Protein AF-A0A8C2LGK3-F1 (afdb_monomer)

Structure (mmCIF, N/CA/C/O backbone):
data_AF-A0A8C2LGK3-F1
#
_entry.id   AF-A0A8C2LGK3-F1
#
loop_
_atom_site.group_PDB
_atom_site.id
_atom_sit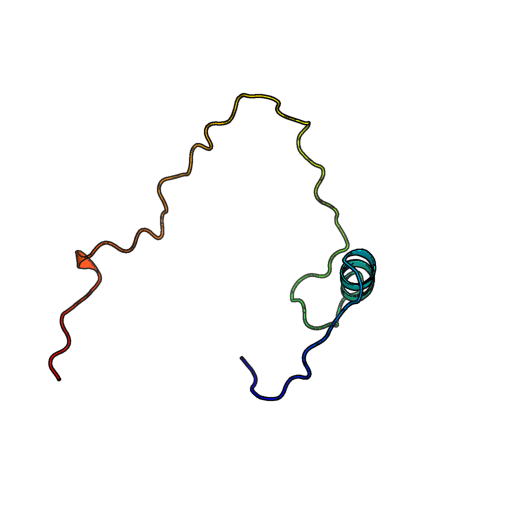e.type_symbol
_atom_site.label_atom_id
_atom_site.label_alt_id
_atom_site.label_comp_id
_atom_site.label_asym_id
_atom_site.label_entity_id
_atom_site.label_seq_id
_atom_site.pdbx_PDB_ins_code
_atom_site.Cartn_x
_atom_site.Cartn_y
_atom_site.Cartn_z
_atom_site.occupancy
_atom_site.B_iso_or_equiv
_atom_site.auth_seq_id
_atom_site.auth_comp_id
_atom_site.auth_asym_id
_atom_site.auth_atom_id
_atom_site.pdbx_PDB_model_num
ATOM 1 N N . THR A 1 1 ? -15.424 5.452 -8.532 1.00 54.75 1 THR A N 1
ATOM 2 C CA . THR A 1 1 ? -15.129 5.552 -7.084 1.00 54.75 1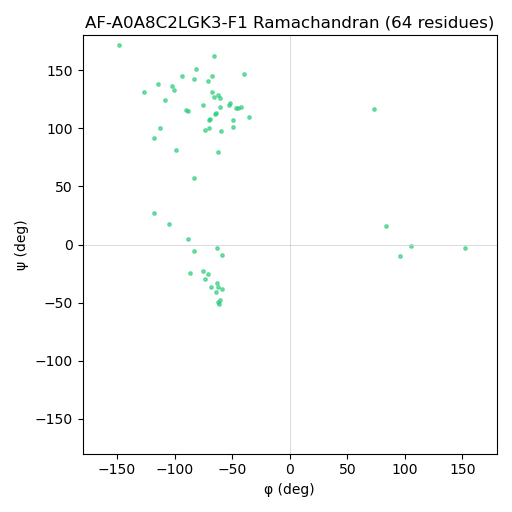 THR A CA 1
ATOM 3 C C . THR A 1 1 ? -16.437 5.780 -6.365 1.00 54.75 1 THR A C 1
ATOM 5 O O . THR A 1 1 ? -17.223 6.579 -6.849 1.00 54.75 1 THR A O 1
ATOM 8 N N . VAL A 1 2 ? -16.729 5.046 -5.286 1.00 60.66 2 VAL A N 1
ATOM 9 C CA . VAL A 1 2 ? -17.950 5.315 -4.508 1.00 60.66 2 VAL A CA 1
ATOM 10 C C . VAL A 1 2 ? -17.754 6.650 -3.791 1.00 60.66 2 VAL A C 1
ATOM 12 O O . VAL A 1 2 ? -16.936 6.758 -2.877 1.00 60.66 2 VAL A O 1
ATOM 15 N N . GLU A 1 3 ? -18.451 7.674 -4.274 1.00 55.88 3 GLU A N 1
ATOM 16 C CA . GLU A 1 3 ? -18.602 8.972 -3.618 1.00 55.88 3 GLU A CA 1
ATOM 17 C C . GLU A 1 3 ? -19.099 8.735 -2.179 1.00 55.88 3 GLU A C 1
ATOM 19 O O . GLU A 1 3 ? -20.137 8.109 -1.976 1.00 55.88 3 GLU A O 1
ATOM 24 N N . GLY A 1 4 ? -18.332 9.167 -1.173 1.00 66.19 4 GLY A N 1
ATOM 25 C CA . GLY A 1 4 ? -18.723 9.068 0.242 1.00 66.19 4 GLY A CA 1
ATOM 26 C C . GLY A 1 4 ? -18.019 7.995 1.080 1.00 66.19 4 GLY A C 1
ATOM 27 O O . GLY A 1 4 ? -18.256 7.932 2.286 1.00 66.19 4 GLY A O 1
ATOM 28 N N . ALA A 1 5 ? -17.117 7.187 0.511 1.00 71.38 5 ALA A N 1
ATOM 29 C CA . ALA A 1 5 ? -16.266 6.328 1.338 1.00 71.38 5 ALA A CA 1
ATOM 30 C C . ALA A 1 5 ? -15.310 7.195 2.190 1.00 71.38 5 ALA A C 1
ATOM 32 O O . ALA A 1 5 ? -14.600 8.040 1.629 1.00 71.38 5 ALA A O 1
ATOM 33 N N . PRO A 1 6 ? -15.267 7.018 3.526 1.00 78.44 6 PRO A N 1
ATOM 34 C CA . PRO A 1 6 ? -14.394 7.812 4.378 1.00 78.44 6 PRO A CA 1
ATOM 35 C C . PRO A 1 6 ? -12.938 7.599 3.962 1.00 78.44 6 PRO A C 1
ATOM 37 O O . PRO A 1 6 ? -12.460 6.466 3.879 1.00 78.44 6 PRO A O 1
ATOM 40 N N . LYS A 1 7 ? -12.225 8.700 3.689 1.00 80.75 7 LYS A N 1
ATOM 41 C CA . LYS A 1 7 ? -10.789 8.646 3.408 1.00 80.75 7 LYS A CA 1
ATOM 42 C C . LYS A 1 7 ? -10.087 8.077 4.626 1.00 80.75 7 LYS A C 1
ATOM 44 O O . LYS A 1 7 ? -10.126 8.666 5.704 1.00 80.75 7 LYS A O 1
ATOM 49 N N . GLN A 1 8 ? -9.432 6.942 4.437 1.00 84.88 8 GLN A N 1
ATOM 50 C CA . GLN A 1 8 ? -8.665 6.335 5.499 1.00 84.88 8 GLN A CA 1
ATOM 51 C C . GLN A 1 8 ? -7.247 6.884 5.494 1.00 84.88 8 GLN A C 1
ATOM 53 O O . GLN A 1 8 ? -6.503 6.705 4.531 1.00 84.88 8 GLN A O 1
ATOM 58 N N . ILE A 1 9 ? -6.908 7.585 6.568 1.00 90.81 9 ILE A N 1
ATOM 59 C CA . ILE A 1 9 ? -5.594 8.178 6.776 1.00 90.81 9 ILE A CA 1
ATOM 60 C C . ILE A 1 9 ? -4.830 7.262 7.726 1.00 90.81 9 ILE A C 1
ATOM 62 O O . ILE A 1 9 ? -5.370 6.845 8.750 1.00 90.81 9 ILE A O 1
ATOM 66 N N . PHE A 1 10 ? -3.585 6.959 7.374 1.00 92.50 10 PHE A N 1
ATOM 67 C CA . PHE A 1 10 ? -2.655 6.224 8.223 1.00 92.50 10 PHE A CA 1
ATOM 68 C C . PHE A 1 10 ? -1.509 7.161 8.601 1.00 92.50 10 PHE A C 1
ATOM 70 O O . PHE A 1 10 ? -1.037 7.903 7.735 1.00 92.50 10 PHE A O 1
ATOM 77 N N . PRO A 1 11 ? -1.050 7.149 9.858 1.00 94.12 11 PRO A N 1
ATOM 78 C CA . PRO A 1 11 ? 0.070 7.976 10.294 1.00 94.12 11 PRO A CA 1
ATOM 79 C C . PRO A 1 11 ? 1.410 7.494 9.715 1.00 94.12 11 PRO A C 1
ATOM 81 O O . PRO A 1 11 ? 2.330 8.295 9.569 1.00 94.12 11 PRO A O 1
ATOM 84 N N . ASN A 1 12 ? 1.535 6.209 9.359 1.00 95.94 12 ASN A N 1
ATOM 85 C CA . ASN A 1 12 ? 2.728 5.636 8.738 1.00 95.94 12 ASN A CA 1
ATOM 86 C C . ASN A 1 12 ? 2.374 4.474 7.779 1.00 95.94 12 ASN A C 1
ATOM 88 O O . ASN A 1 12 ? 1.227 4.027 7.702 1.00 95.94 12 ASN A O 1
ATOM 92 N N . LEU A 1 13 ? 3.373 3.991 7.030 1.00 94.31 13 LEU A N 1
ATOM 93 C CA . LEU A 1 13 ? 3.204 2.873 6.091 1.00 94.31 13 LEU A CA 1
ATOM 94 C C . LEU A 1 13 ? 3.056 1.515 6.789 1.00 94.31 13 LEU A C 1
ATOM 96 O O . LEU A 1 13 ? 2.384 0.638 6.254 1.00 94.31 13 LEU A O 1
ATOM 100 N N . GLU A 1 14 ? 3.657 1.333 7.963 1.00 94.19 14 GLU A N 1
ATOM 101 C CA . GLU A 1 14 ? 3.582 0.075 8.714 1.00 94.19 14 GLU A CA 1
ATOM 102 C C . GLU A 1 14 ? 2.142 -0.222 9.155 1.00 94.19 14 GLU A C 1
ATOM 104 O O . GLU A 1 14 ? 1.669 -1.349 9.020 1.00 94.19 14 GLU A O 1
ATOM 109 N N . GLU A 1 15 ? 1.403 0.796 9.592 1.00 94.62 15 GLU A N 1
ATOM 110 C CA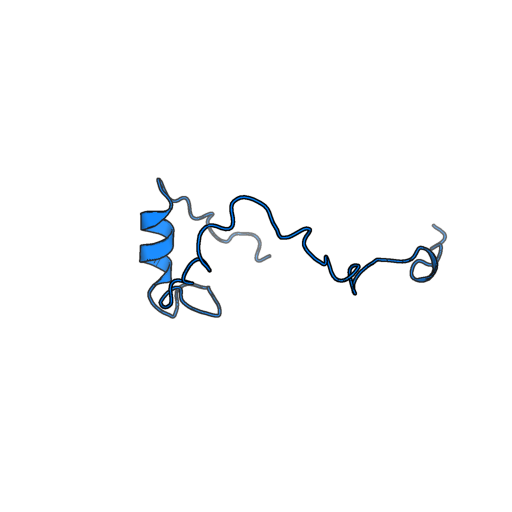 . GLU A 1 15 ? -0.004 0.708 9.980 1.00 94.62 15 GLU A CA 1
ATOM 111 C C . GLU A 1 15 ? -0.917 0.441 8.785 1.00 94.62 15 GLU A C 1
ATOM 113 O O . GLU A 1 15 ? -1.877 -0.324 8.898 1.00 94.62 15 GLU A O 1
ATOM 118 N N . LEU A 1 16 ? -0.596 1.015 7.621 1.00 93.69 16 LEU A N 1
ATOM 119 C CA . LEU A 1 16 ? -1.293 0.690 6.380 1.00 93.69 16 LEU A CA 1
ATOM 120 C C . LEU A 1 16 ? -1.114 -0.794 6.054 1.00 93.69 16 LEU A C 1
ATOM 122 O O . LEU A 1 16 ? -2.101 -1.494 5.826 1.00 93.69 16 LEU A O 1
ATOM 126 N N . VAL A 1 17 ? 0.126 -1.287 6.058 1.00 93.56 17 VAL A N 1
ATOM 127 C CA . VAL A 1 17 ? 0.416 -2.695 5.756 1.00 93.56 17 VAL A CA 1
ATOM 128 C C . VAL A 1 17 ? -0.270 -3.615 6.763 1.00 93.56 17 VAL A C 1
ATOM 130 O O . VAL A 1 17 ? -0.990 -4.522 6.353 1.00 93.56 17 VAL A O 1
ATOM 133 N N . SER A 1 18 ? -0.148 -3.320 8.059 1.00 92.88 18 SER A N 1
ATOM 134 C CA . SER A 1 18 ? -0.765 -4.096 9.145 1.00 92.88 18 SER A CA 1
ATOM 135 C C . SER A 1 18 ? -2.286 -4.161 9.016 1.00 92.88 18 SER A C 1
ATOM 137 O O . SER A 1 18 ? -2.900 -5.200 9.259 1.00 92.88 18 SER A O 1
ATOM 139 N N . LYS A 1 19 ? -2.927 -3.064 8.592 1.00 92.94 19 LYS A N 1
ATOM 140 C CA . LYS A 1 19 ? -4.367 -3.062 8.347 1.00 92.94 19 LYS A CA 1
ATOM 141 C C . LYS A 1 19 ? -4.732 -4.038 7.229 1.00 92.94 19 LYS A C 1
ATOM 143 O O . LYS A 1 19 ? -5.639 -4.848 7.387 1.00 92.94 19 LYS A O 1
ATOM 148 N N . TYR A 1 20 ? -4.034 -3.971 6.105 1.00 93.81 20 TYR A N 1
ATOM 149 C CA . TYR A 1 20 ? -4.376 -4.735 4.907 1.00 93.81 20 TYR A CA 1
ATOM 150 C C . TYR A 1 20 ? -3.750 -6.133 4.837 1.00 93.81 20 TYR A C 1
ATOM 152 O O . TYR A 1 20 ? -3.941 -6.836 3.846 1.00 93.81 20 TYR A O 1
ATOM 160 N N . GLU A 1 21 ? -3.043 -6.563 5.879 1.00 93.12 21 GLU A N 1
ATOM 161 C CA . GLU A 1 21 ? -2.505 -7.918 6.008 1.00 93.12 21 GLU A CA 1
ATOM 162 C C . GLU A 1 21 ? -3.622 -8.974 6.060 1.00 93.12 21 GLU A C 1
ATOM 164 O O . GLU A 1 21 ? -3.473 -10.076 5.537 1.00 93.12 21 GLU A O 1
ATOM 169 N N . LYS A 1 22 ? -4.780 -8.633 6.641 1.00 91.38 22 LYS A N 1
ATOM 170 C CA . LYS A 1 22 ? -5.933 -9.538 6.750 1.00 91.38 22 LYS A CA 1
ATOM 171 C C . LYS A 1 22 ? -6.913 -9.359 5.582 1.00 91.38 22 LYS A C 1
ATOM 173 O O . LYS A 1 22 ? -7.133 -8.232 5.130 1.00 91.38 22 LYS A O 1
ATOM 178 N N . PRO A 1 23 ? -7.562 -10.441 5.113 1.00 90.69 23 PRO A N 1
ATOM 179 C CA . PRO A 1 23 ? -8.588 -10.352 4.078 1.00 90.69 23 PRO A CA 1
ATOM 180 C C . PRO A 1 23 ? -9.826 -9.584 4.561 1.00 90.69 23 PRO A C 1
ATOM 182 O O . PRO A 1 23 ? -10.052 -9.415 5.758 1.00 90.69 23 PRO A O 1
ATOM 185 N N . GLY A 1 24 ? -10.652 -9.133 3.612 1.00 86.31 24 GLY A N 1
ATOM 186 C CA . GLY A 1 24 ? -11.941 -8.497 3.916 1.00 86.31 24 GLY A CA 1
ATOM 187 C C . GLY A 1 24 ? -11.865 -7.008 4.257 1.00 86.31 24 GLY A C 1
ATOM 188 O O . GLY A 1 24 ? -12.824 -6.454 4.781 1.00 86.31 24 GLY A O 1
ATOM 189 N N . GLN A 1 25 ? -10.750 -6.342 3.948 1.00 86.44 25 GLN A N 1
ATOM 190 C CA . GLN A 1 25 ? -10.551 -4.919 4.250 1.00 86.44 25 GLN A CA 1
ATOM 191 C C . GLN A 1 25 ? -10.658 -3.994 3.031 1.00 86.44 25 GLN A C 1
ATOM 193 O O . GLN A 1 25 ? -10.209 -2.854 3.079 1.00 86.44 25 GLN A O 1
ATO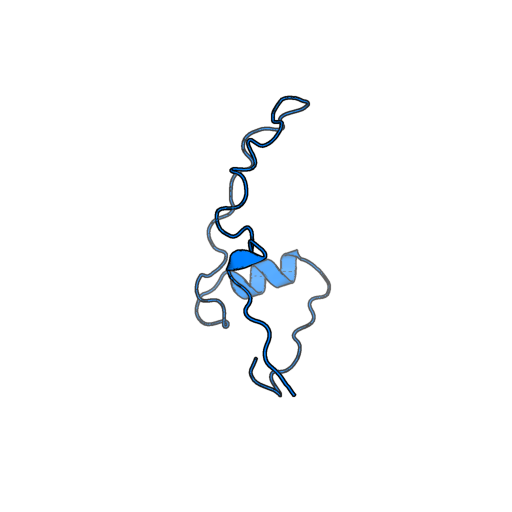M 198 N N . GLY A 1 26 ? -11.261 -4.472 1.940 1.00 87.88 26 GLY A N 1
ATOM 199 C CA . GLY A 1 26 ? -11.522 -3.685 0.729 1.00 87.88 26 GLY A CA 1
ATOM 200 C C . GLY A 1 26 ? -10.467 -3.821 -0.372 1.00 87.88 26 GLY A C 1
ATOM 201 O O . GLY A 1 26 ? -10.723 -3.398 -1.496 1.00 87.88 26 GLY A O 1
ATOM 202 N N . LEU A 1 27 ? -9.321 -4.453 -0.096 1.00 89.88 27 LEU A N 1
ATOM 203 C CA . LEU A 1 27 ? -8.417 -4.910 -1.154 1.00 89.88 27 LEU A CA 1
ATOM 204 C C . LEU A 1 27 ? -8.882 -6.262 -1.700 1.00 89.88 27 LEU A C 1
ATOM 206 O O . LEU A 1 27 ? -9.296 -7.135 -0.937 1.00 89.88 27 LEU A O 1
ATOM 210 N N . VAL A 1 28 ? -8.747 -6.444 -3.016 1.00 89.38 28 VAL A N 1
ATOM 211 C CA . VAL A 1 28 ? -8.989 -7.733 -3.689 1.00 89.38 28 VAL A CA 1
ATOM 212 C C . VAL A 1 28 ? -8.017 -8.802 -3.177 1.00 89.38 28 VAL A C 1
ATOM 214 O O . VAL A 1 28 ? -8.397 -9.956 -3.003 1.00 89.38 28 VAL A O 1
ATOM 217 N N . ILE A 1 29 ? -6.770 -8.408 -2.898 1.00 89.06 29 ILE A N 1
ATOM 218 C CA . ILE A 1 29 ? -5.705 -9.270 -2.379 1.00 89.06 29 ILE A CA 1
ATOM 219 C C . ILE A 1 29 ? -5.132 -8.615 -1.120 1.00 89.06 29 ILE A C 1
ATOM 221 O O . ILE A 1 29 ? -4.824 -7.425 -1.124 1.00 89.06 29 ILE A O 1
ATOM 225 N N . HIS A 1 30 ? -5.005 -9.388 -0.043 1.00 93.50 30 HIS A N 1
ATOM 226 C CA . HIS A 1 30 ? -4.431 -8.926 1.219 1.00 93.50 30 HIS A CA 1
ATOM 227 C C . HIS 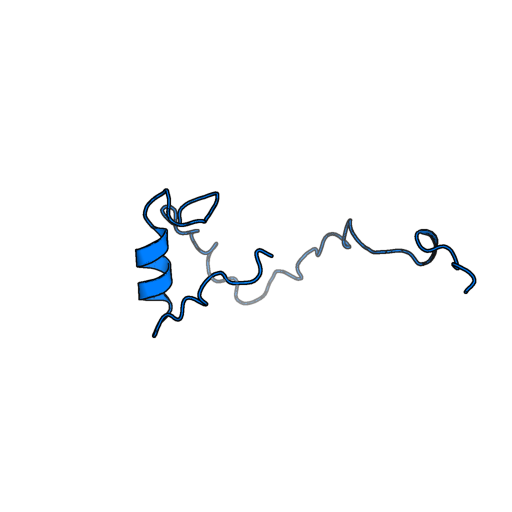A 1 30 ? -2.894 -8.962 1.174 1.00 93.50 30 HIS A C 1
ATOM 229 O O . HIS A 1 30 ? -2.298 -9.770 0.461 1.00 93.50 30 HIS A O 1
ATOM 235 N N . LEU A 1 31 ? -2.246 -8.082 1.935 1.00 91.94 31 LEU A N 1
ATOM 236 C CA . LEU A 1 31 ? -0.795 -7.871 1.925 1.00 91.94 31 LEU A CA 1
ATOM 237 C C . LEU A 1 31 ? -0.047 -8.891 2.808 1.00 91.94 31 LEU A C 1
ATOM 239 O O . LEU A 1 31 ? 0.669 -8.503 3.721 1.00 91.94 31 LEU A O 1
ATOM 243 N N . SER A 1 32 ? -0.209 -10.193 2.558 1.00 88.38 32 SER A N 1
ATOM 244 C CA . SER A 1 32 ? 0.469 -11.257 3.330 1.00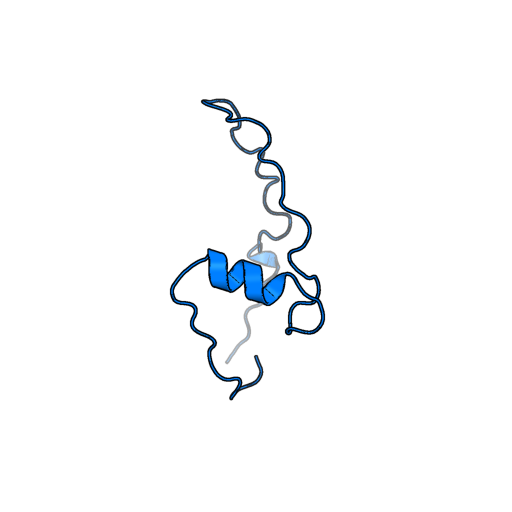 88.38 32 SER A CA 1
ATOM 245 C C . SER A 1 32 ? 1.866 -11.613 2.827 1.00 88.38 32 SER A C 1
ATOM 247 O O . SER A 1 32 ? 2.685 -12.118 3.591 1.00 88.38 32 SER A O 1
ATOM 249 N N . ASN A 1 33 ? 2.151 -11.370 1.547 1.00 88.06 33 ASN A N 1
ATOM 250 C CA . ASN A 1 33 ? 3.376 -11.842 0.906 1.00 88.06 33 ASN A CA 1
ATOM 251 C C . ASN A 1 33 ? 4.291 -10.669 0.530 1.00 88.06 33 ASN A C 1
ATOM 253 O O . ASN A 1 33 ? 4.068 -10.030 -0.505 1.00 88.06 33 ASN A O 1
ATOM 257 N N . PRO A 1 34 ? 5.337 -10.376 1.327 1.00 87.19 34 PRO A N 1
ATOM 258 C CA . PRO A 1 34 ? 6.305 -9.354 0.970 1.00 87.19 34 PRO A CA 1
ATOM 259 C C . PRO A 1 34 ? 7.107 -9.806 -0.251 1.00 87.19 34 PRO A C 1
ATOM 261 O O . PRO A 1 34 ? 7.650 -10.911 -0.296 1.00 87.19 34 PRO A O 1
ATOM 264 N N . MET A 1 35 ? 7.222 -8.934 -1.251 1.00 84.31 35 MET A N 1
ATOM 265 C CA . MET A 1 35 ? 8.090 -9.216 -2.388 1.00 84.31 35 MET A CA 1
ATOM 266 C C . MET A 1 35 ? 9.547 -9.030 -1.985 1.00 84.31 35 MET A C 1
ATOM 268 O O . MET A 1 35 ? 9.971 -7.936 -1.602 1.00 84.31 35 MET A O 1
ATOM 272 N N . MET A 1 36 ? 10.332 -10.100 -2.106 1.00 82.81 36 MET A N 1
ATOM 273 C CA . MET A 1 36 ? 11.771 -10.002 -1.916 1.00 82.81 36 MET A CA 1
ATOM 274 C C . MET A 1 36 ? 12.350 -9.072 -2.975 1.00 82.81 36 MET A C 1
ATOM 276 O O . MET A 1 36 ? 12.122 -9.236 -4.175 1.00 82.81 36 MET A O 1
ATOM 280 N N . ARG A 1 37 ? 13.132 -8.089 -2.531 1.00 78.94 37 ARG A N 1
ATOM 281 C CA . ARG A 1 37 ? 13.888 -7.247 -3.451 1.00 78.94 37 ARG A CA 1
ATOM 282 C C . ARG A 1 37 ? 14.900 -8.156 -4.141 1.00 78.94 37 ARG A C 1
ATOM 284 O O . ARG A 1 37 ? 15.819 -8.643 -3.486 1.00 78.94 37 ARG A O 1
ATOM 291 N N . SER A 1 38 ? 14.742 -8.388 -5.447 1.00 71.50 38 SER A N 1
ATOM 292 C CA . SER A 1 38 ? 15.829 -8.953 -6.250 1.00 71.50 38 SER A CA 1
ATOM 293 C C . SER A 1 38 ? 17.044 -8.070 -5.988 1.00 71.50 38 SER A C 1
ATOM 295 O O . SER A 1 38 ? 16.906 -6.852 -6.122 1.00 71.50 38 SER A O 1
ATOM 297 N N . GLY A 1 39 ? 18.139 -8.662 -5.502 1.00 68.44 39 GLY A N 1
ATOM 298 C CA . GLY A 1 39 ? 19.233 -7.970 -4.820 1.00 68.44 39 GLY A CA 1
ATOM 299 C C . GLY A 1 39 ? 19.603 -6.616 -5.422 1.00 68.44 39 GLY A C 1
ATOM 300 O O . GLY A 1 39 ? 19.496 -6.415 -6.632 1.00 68.44 39 GLY A O 1
ATOM 301 N N . PHE A 1 40 ? 20.019 -5.689 -4.551 1.00 59.50 40 PHE A N 1
ATOM 302 C CA . PHE A 1 40 ? 20.529 -4.364 -4.907 1.00 59.50 40 PHE A CA 1
ATOM 303 C C . PHE A 1 40 ? 21.323 -4.472 -6.216 1.00 59.50 40 PHE A C 1
ATOM 305 O O . PHE A 1 40 ? 22.364 -5.119 -6.250 1.00 59.50 40 PHE A O 1
ATOM 312 N N . CYS A 1 41 ? 20.792 -3.922 -7.309 1.00 57.44 41 CYS A N 1
ATOM 313 C CA . CYS A 1 41 ? 21.488 -3.868 -8.590 1.00 57.44 41 CYS A CA 1
ATOM 314 C C . CYS A 1 41 ? 22.108 -2.470 -8.706 1.00 57.44 41 CYS A C 1
ATOM 316 O O . CYS A 1 41 ? 21.491 -1.591 -9.318 1.00 57.44 41 CYS A O 1
ATOM 318 N N . PRO A 1 42 ? 23.279 -2.193 -8.098 1.00 57.50 42 PRO A N 1
ATOM 319 C CA . PRO A 1 42 ? 23.975 -0.944 -8.336 1.00 57.50 42 PRO A CA 1
ATOM 320 C C . PRO A 1 42 ? 24.506 -0.989 -9.771 1.00 57.50 42 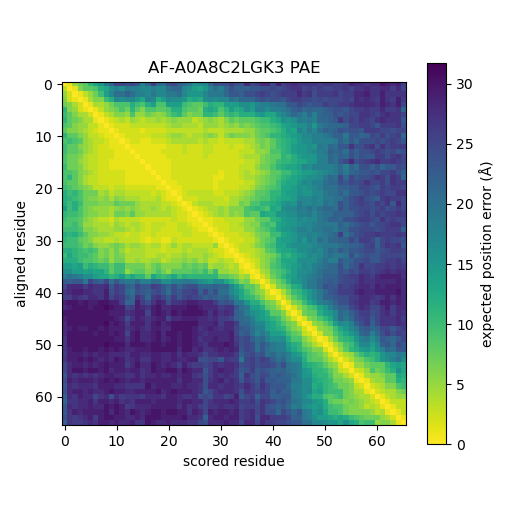PRO A C 1
ATOM 322 O O . PRO A 1 42 ? 25.533 -1.599 -10.032 1.00 57.50 42 PRO A O 1
ATOM 325 N N . ARG A 1 43 ? 23.794 -0.327 -10.694 1.00 58.22 43 ARG A N 1
ATOM 326 C CA . ARG A 1 43 ? 24.058 -0.265 -12.148 1.00 58.22 43 ARG A CA 1
ATOM 327 C C . ARG A 1 43 ? 23.731 -1.569 -12.881 1.00 58.22 43 ARG A C 1
ATOM 329 O O . ARG A 1 43 ? 24.391 -2.577 -12.688 1.00 58.22 43 ARG A O 1
ATOM 336 N N . GLY A 1 44 ? 22.769 -1.542 -13.806 1.00 55.47 44 GLY A N 1
ATOM 337 C CA . GLY A 1 44 ? 22.707 -2.616 -14.810 1.00 55.47 44 GLY A CA 1
ATOM 338 C C . GLY A 1 44 ? 21.359 -2.961 -15.418 1.00 55.47 44 GLY A C 1
ATOM 339 O O . GLY A 1 44 ? 21.325 -3.775 -16.330 1.00 55.47 44 GLY A O 1
ATOM 340 N N . ARG A 1 45 ? 20.251 -2.347 -15.001 1.00 53.44 45 ARG A N 1
ATOM 341 C CA . ARG A 1 45 ? 19.017 -2.420 -15.786 1.00 53.44 45 ARG A CA 1
ATOM 342 C C . ARG A 1 45 ? 18.632 -1.021 -16.221 1.00 53.44 45 ARG A C 1
ATOM 344 O O . ARG A 1 45 ? 17.872 -0.337 -15.548 1.00 53.44 45 ARG A O 1
ATOM 351 N N . ARG A 1 46 ? 19.106 -0.629 -17.411 1.00 56.03 46 ARG A N 1
ATOM 352 C CA . ARG A 1 46 ? 18.169 -0.022 -18.360 1.00 56.03 46 ARG A CA 1
ATOM 353 C C . ARG A 1 46 ? 17.009 -1.004 -18.378 1.00 56.03 46 ARG A C 1
ATOM 355 O O . ARG A 1 46 ? 17.175 -2.116 -18.877 1.00 56.03 46 ARG A O 1
ATOM 362 N N . MET A 1 47 ? 15.934 -0.674 -17.664 1.00 56.88 47 MET A N 1
ATOM 363 C CA . MET A 1 47 ? 14.674 -1.371 -17.830 1.00 56.88 47 MET A CA 1
ATOM 364 C C . MET A 1 47 ? 14.510 -1.479 -19.338 1.00 56.88 47 MET A C 1
ATOM 366 O O . MET A 1 47 ? 14.496 -0.466 -20.038 1.00 56.88 47 MET A O 1
ATOM 370 N N . LYS A 1 48 ? 14.475 -2.712 -19.838 1.00 54.88 48 LYS A N 1
ATOM 371 C CA . LYS A 1 48 ? 13.750 -3.015 -21.056 1.00 54.88 48 LYS A CA 1
ATOM 372 C C . LYS A 1 48 ? 12.316 -2.666 -20.662 1.00 54.88 48 LYS A C 1
ATOM 374 O O . LYS A 1 48 ? 11.594 -3.507 -20.145 1.00 54.88 48 LYS A O 1
ATOM 379 N N . LEU A 1 49 ? 12.006 -1.369 -20.682 1.00 54.00 49 LEU A N 1
ATOM 380 C CA . LEU A 1 49 ? 10.651 -0.879 -20.702 1.00 54.00 49 LEU A CA 1
ATOM 381 C C . LEU A 1 49 ? 10.169 -1.515 -21.994 1.00 54.00 49 LEU A C 1
ATOM 383 O O . LEU A 1 49 ? 10.598 -1.102 -23.071 1.00 54.00 49 LEU A O 1
ATOM 387 N N . GLU A 1 50 ? 9.484 -2.653 -21.885 1.00 55.38 50 GLU A N 1
ATOM 388 C CA . GLU A 1 50 ? 8.651 -3.111 -22.980 1.00 55.38 50 GLU A CA 1
ATOM 389 C C . GLU A 1 50 ? 7.825 -1.887 -23.329 1.00 55.38 50 GLU A C 1
ATOM 391 O O . GLU A 1 50 ? 7.057 -1.392 -22.502 1.00 55.38 50 GLU A O 1
ATOM 396 N N . MET A 1 51 ? 8.178 -1.309 -24.476 1.00 52.91 51 MET A N 1
ATOM 397 C CA . MET A 1 51 ? 7.537 -0.155 -25.064 1.00 52.91 51 MET A CA 1
ATOM 398 C C . MET A 1 51 ? 6.046 -0.382 -24.898 1.00 52.91 51 MET A C 1
ATOM 400 O O . MET A 1 51 ? 5.538 -1.446 -25.252 1.00 52.91 51 MET A O 1
ATOM 404 N N . ASN A 1 52 ? 5.444 0.534 -24.152 1.00 52.03 52 ASN A N 1
ATOM 405 C CA . ASN A 1 52 ? 4.188 0.339 -23.461 1.00 52.03 52 ASN A CA 1
ATOM 406 C C . ASN A 1 52 ? 3.179 -0.319 -24.417 1.00 52.03 52 ASN A C 1
ATOM 408 O O . ASN A 1 52 ? 2.809 0.282 -25.414 1.00 52.03 52 ASN A O 1
ATOM 412 N N . VAL A 1 53 ? 2.690 -1.528 -24.117 1.00 57.34 53 VAL A N 1
ATOM 413 C CA . VAL A 1 53 ? 1.622 -2.191 -24.913 1.00 57.34 53 VAL A CA 1
ATOM 414 C C . VAL A 1 53 ? 0.299 -1.391 -24.864 1.00 57.34 53 VAL A C 1
ATOM 416 O O . VAL A 1 53 ? -0.688 -1.734 -25.499 1.00 57.34 53 VAL A O 1
ATOM 419 N N . TYR A 1 54 ? 0.294 -0.304 -24.094 1.00 56.88 54 TYR A N 1
ATOM 420 C CA . TYR A 1 54 ? -0.768 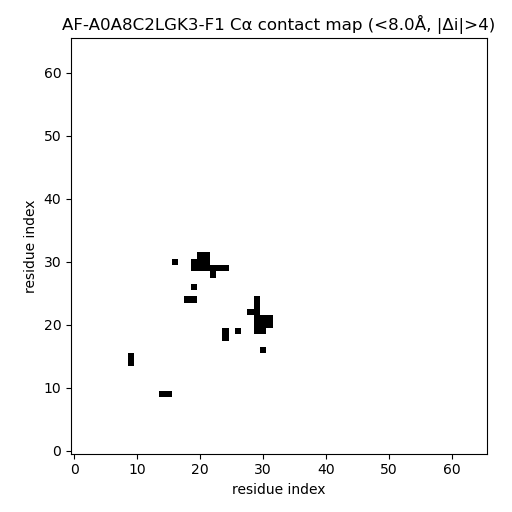0.673 -23.901 1.00 56.88 54 TYR A CA 1
ATOM 421 C C . TYR A 1 54 ? -0.335 2.078 -24.362 1.00 56.88 54 TYR A C 1
ATOM 423 O O . TYR A 1 54 ? -0.759 3.088 -23.800 1.00 56.88 54 TYR A O 1
ATOM 431 N N . GLU A 1 55 ? 0.588 2.166 -25.320 1.00 61.81 55 GLU A N 1
ATOM 432 C CA . GLU A 1 55 ? 0.918 3.431 -25.966 1.00 61.81 55 GLU A CA 1
ATOM 433 C C . GLU A 1 55 ? -0.278 3.849 -26.820 1.00 61.81 55 GLU A C 1
ATOM 435 O O . GLU A 1 55 ? -0.607 3.203 -27.809 1.00 61.81 55 GLU A O 1
ATOM 440 N N . ASN A 1 56 ? -0.983 4.884 -26.366 1.00 59.06 56 ASN A N 1
ATOM 441 C CA . ASN A 1 56 ? -2.152 5.395 -27.057 1.00 59.06 56 ASN A CA 1
ATOM 442 C C . ASN A 1 56 ? -1.679 6.139 -28.305 1.00 59.06 56 ASN A C 1
ATOM 444 O O . ASN A 1 56 ? -1.185 7.268 -28.221 1.00 59.06 56 ASN A O 1
ATOM 448 N N . THR A 1 57 ? -1.732 5.463 -29.445 1.00 67.38 57 THR A N 1
ATOM 449 C CA . THR A 1 57 ? -1.398 6.061 -30.727 1.00 67.38 57 THR A CA 1
ATOM 450 C C . THR A 1 57 ? -2.490 7.052 -31.113 1.00 67.38 57 THR A C 1
ATOM 452 O O . THR A 1 57 ? -3.671 6.797 -30.910 1.00 67.38 57 THR A O 1
ATOM 455 N N . ASN A 1 58 ? -2.123 8.200 -31.694 1.00 64.69 58 ASN A N 1
ATOM 456 C CA . ASN A 1 58 ? -3.102 9.206 -32.147 1.00 64.69 58 ASN A CA 1
ATOM 457 C C . ASN A 1 58 ? -4.105 8.661 -33.186 1.00 64.69 58 ASN A C 1
ATOM 459 O O . ASN A 1 58 ? -5.060 9.347 -33.524 1.00 64.69 58 ASN A O 1
ATOM 463 N N . GLU A 1 59 ? -3.882 7.450 -33.697 1.00 67.31 59 GLU A N 1
ATOM 464 C CA . GLU A 1 59 ? -4.787 6.718 -34.585 1.00 67.31 59 GLU A CA 1
ATOM 465 C C . GLU A 1 59 ? -6.002 6.128 -33.846 1.00 67.31 59 GLU A C 1
ATOM 467 O O . GLU A 1 59 ? -7.041 5.904 -34.462 1.00 67.31 59 GLU A O 1
ATOM 472 N N . ASP A 1 60 ? -5.905 5.919 -32.529 1.00 69.00 60 ASP A N 1
ATOM 473 C CA . ASP A 1 60 ? -6.981 5.361 -31.696 1.00 69.00 60 ASP A CA 1
ATOM 474 C C . ASP A 1 60 ? -8.000 6.421 -31.241 1.00 69.00 60 ASP A C 1
ATOM 476 O O . ASP A 1 60 ? -9.020 6.103 -30.622 1.00 69.00 60 ASP A O 1
ATOM 480 N N . TYR A 1 61 ? -7.741 7.693 -31.551 1.00 75.56 61 TYR A N 1
ATOM 481 C CA . TYR A 1 61 ? -8.615 8.811 -31.228 1.00 75.56 61 TYR A CA 1
ATOM 482 C C . TYR A 1 61 ? -9.287 9.347 -32.494 1.00 75.56 61 TYR A C 1
ATOM 484 O O . TYR A 1 61 ? -8.626 9.733 -33.452 1.00 75.56 61 TYR A O 1
ATOM 492 N N . VAL A 1 62 ? -10.620 9.402 -32.481 1.00 80.12 62 VAL A N 1
ATOM 493 C CA . VAL A 1 62 ? -11.422 10.032 -33.536 1.00 80.12 62 VAL A CA 1
ATOM 494 C C . VAL A 1 62 ? -11.909 11.400 -33.079 1.00 80.12 62 VAL A C 1
ATOM 496 O O . VAL A 1 62 ? -12.380 11.551 -31.949 1.00 80.12 62 VAL A O 1
ATOM 499 N N . ASP A 1 63 ? -11.819 12.387 -33.967 1.00 79.25 63 ASP A N 1
ATOM 500 C CA . ASP A 1 63 ? -12.342 13.725 -33.712 1.00 79.25 63 ASP A CA 1
ATOM 501 C C . ASP A 1 63 ? -13.865 13.660 -33.560 1.00 79.25 63 ASP A C 1
ATOM 503 O O . ASP A 1 63 ? -14.604 13.370 -34.505 1.00 79.25 63 ASP A O 1
ATOM 507 N N . ILE A 1 64 ? -14.339 13.932 -32.348 1.00 76.62 64 ILE A N 1
ATOM 508 C CA . ILE A 1 64 ? -15.762 14.086 -32.065 1.00 76.62 64 ILE A CA 1
ATOM 509 C C . ILE A 1 64 ? -16.102 15.559 -32.265 1.00 76.62 64 ILE A C 1
ATOM 511 O O . ILE A 1 64 ? -15.577 16.426 -31.564 1.00 76.62 64 ILE A O 1
ATOM 515 N N . LEU A 1 6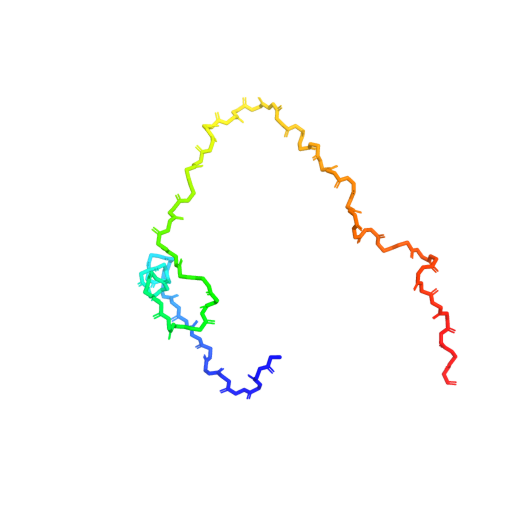5 ? -16.955 15.844 -33.248 1.00 74.06 65 LEU A N 1
ATOM 516 C CA . LEU A 1 65 ? -17.469 17.193 -33.474 1.00 74.06 65 LEU A CA 1
ATOM 517 C C . LEU A 1 65 ? -18.392 17.610 -32.310 1.00 74.06 65 LEU A C 1
ATOM 519 O O . LEU A 1 65 ? -19.090 16.747 -31.769 1.00 74.06 65 LEU A O 1
ATOM 523 N N . PRO A 1 66 ? -18.390 18.899 -31.920 1.00 70.12 66 PRO A N 1
ATOM 524 C CA . PRO A 1 66 ? -19.272 19.429 -30.880 1.00 70.12 66 PRO A CA 1
ATOM 525 C C . PRO A 1 66 ? -20.753 19.426 -31.278 1.00 70.12 66 PRO A C 1
ATOM 527 O O . PRO A 1 66 ? -21.055 19.589 -32.485 1.00 70.12 66 PRO A O 1
#

pLDDT: mean 75.73, std 15.03, range [52.03, 95.94]

Radius of gyration: 20.09 Å; Cα contacts (8 Å, |Δi|>4): 18; chains: 1; bounding box: 43×31×45 Å

Organism: Cricetulus griseus (NCBI:txid10029)

Sequence (66 aa):
TVEGAPKQIFPNLEELVSKYEKPGQGLVIHLSNPMMRSGFCPRGRRMKLEMNVYENTNEDYVDILP

Secondary structure (DSSP, 8-state):
--TTPPP---SSHHHHHHHHTSSSSS-SS-S-SPPP-----SS---------TT---TTS------

Solvent-accessible surface area (backbone atoms only — not comparable to full-atom values): 4872 Å² total; per-residue (Å²): 130,75,86,82,66,80,83,84,83,63,99,49,70,67,58,48,48,63,60,35,37,47,76,88,70,83,56,97,69,47,63,69,75,82,80,78,74,76,67,91,70,86,78,85,70,81,69,82,66,68,74,57,97,77,65,84,51,78,84,82,59,76,91,75,82,133

Nearest PDB structures (foldseek):
  8gmb-assembly1_A-2  TM=6.910E-01  e=3.972E-01  Mus musculus
  4xi2-assembly1_A-2  TM=7.577E-01  e=1.046E+00  Mus musculus

Mean predicted aligned error: 16.0 Å

Foldseek 3Di:
DPPPDDDDDDPDVVVVLVQQQDPDNPDPDGNVDDDDDPDDDPDDDPPPPVPDPPPDDPVVDDDDDD